Protein AF-A0A7V1Y5C2-F1 (afdb_monomer)

Nearest PDB structures (foldseek):
  7njv-assembly1_N  TM=5.735E-01  e=7.989E+00  Mycolicibacterium smegmatis MC2 155
  7tkg-assembly1_5  TM=5.049E-01  e=4.238E+00  Saccharomyces cerevisiae
  7tjy-assembly1_4  TM=5.026E-01  e=6.344E+00  Saccharomyces cerevisiae
  7tkh-assembly1_0  TM=4.767E-01  e=5.653E+00  Saccharomyces cerevisiae
  7tko-assembly1_0  TM=5.029E-01  e=7.542E+00  Saccharomyces cerevisiae

Radius of gyration: 17.59 Å; Cα contacts (8 Å, |Δi|>4): 107; chains: 1; bounding box: 34×21×54 Å

Structure (mmCIF, N/CA/C/O backbone):
data_AF-A0A7V1Y5C2-F1
#
_entry.id   AF-A0A7V1Y5C2-F1
#
loop_
_atom_site.group_PDB
_atom_site.id
_atom_site.type_symbol
_atom_site.label_atom_id
_atom_site.label_alt_id
_atom_site.label_comp_id
_atom_site.label_asym_id
_atom_site.label_entity_id
_atom_site.label_seq_id
_atom_site.pdbx_PDB_ins_code
_atom_site.Cartn_x
_atom_site.Cartn_y
_atom_site.Cartn_z
_atom_site.occupancy
_atom_site.B_iso_or_equiv
_atom_site.auth_seq_id
_atom_site.auth_comp_id
_atom_site.auth_asym_id
_atom_site.auth_atom_id
_atom_site.pdbx_PDB_model_num
ATOM 1 N N . MET A 1 1 ? -10.779 12.065 13.372 1.00 48.81 1 MET A N 1
ATOM 2 C CA . MET A 1 1 ? -9.508 11.561 13.942 1.00 48.81 1 MET A CA 1
ATOM 3 C C . MET A 1 1 ? -9.157 10.240 13.270 1.00 48.81 1 MET A C 1
ATOM 5 O O . MET A 1 1 ? -10.074 9.510 12.932 1.00 48.81 1 MET A O 1
ATOM 9 N N . ASN A 1 2 ? -7.880 9.961 12.986 1.00 68.25 2 ASN A N 1
ATOM 10 C CA . ASN A 1 2 ? -7.464 8.776 12.221 1.00 68.25 2 ASN A CA 1
ATOM 11 C C . ASN A 1 2 ? -6.839 7.730 13.161 1.00 68.25 2 ASN A C 1
ATOM 13 O O . ASN A 1 2 ? -5.732 7.933 13.663 1.00 68.25 2 ASN A O 1
ATOM 17 N N . TR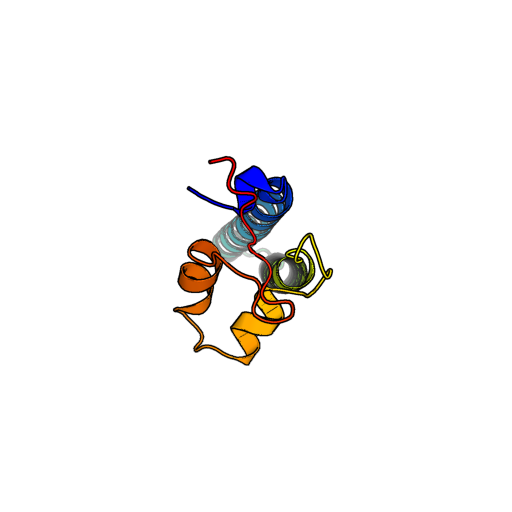P A 1 3 ? -7.529 6.607 13.380 1.00 77.25 3 TRP A N 1
ATOM 18 C CA . TRP A 1 3 ? -7.120 5.538 14.307 1.00 77.25 3 TRP A CA 1
ATOM 19 C C . TRP A 1 3 ? -5.762 4.924 13.935 1.00 77.25 3 TRP A C 1
ATOM 21 O O . TRP A 1 3 ? -5.031 4.423 14.789 1.00 77.25 3 TRP A O 1
ATOM 31 N N . ILE A 1 4 ? -5.388 4.992 12.653 1.00 76.19 4 ILE A N 1
ATOM 32 C CA . ILE A 1 4 ? -4.105 4.499 12.136 1.00 76.19 4 ILE A CA 1
ATOM 33 C C . ILE A 1 4 ? -2.931 5.258 12.776 1.00 76.19 4 ILE A C 1
ATOM 35 O O . ILE A 1 4 ? -1.876 4.672 13.033 1.00 76.19 4 ILE A O 1
ATOM 39 N N . ILE A 1 5 ? -3.118 6.553 13.051 1.00 78.00 5 ILE A N 1
ATOM 40 C CA . ILE A 1 5 ? -2.114 7.404 13.698 1.00 78.00 5 ILE A CA 1
ATOM 41 C C . ILE A 1 5 ? -2.045 7.080 15.193 1.00 78.00 5 ILE A C 1
ATOM 43 O O . ILE A 1 5 ? -0.956 6.849 15.711 1.00 78.00 5 ILE A O 1
ATOM 47 N N . GLU A 1 6 ? -3.192 6.976 15.868 1.00 76.56 6 GLU A N 1
ATOM 48 C CA . GLU A 1 6 ? -3.252 6.707 17.315 1.00 76.56 6 GLU A CA 1
ATOM 49 C C . GLU A 1 6 ? -2.725 5.321 17.701 1.00 76.56 6 GLU A C 1
ATOM 51 O O . GLU A 1 6 ? -2.081 5.157 18.733 1.00 76.56 6 GLU A O 1
ATOM 56 N N . THR A 1 7 ? -2.944 4.318 16.851 1.00 75.50 7 THR A N 1
ATOM 57 C CA . THR A 1 7 ? -2.453 2.947 17.072 1.00 75.50 7 THR A CA 1
ATOM 58 C C . THR A 1 7 ? -0.971 2.765 16.731 1.00 75.50 7 THR A C 1
ATOM 60 O O . THR A 1 7 ? -0.449 1.652 16.836 1.00 75.50 7 THR A O 1
ATOM 63 N N . GLY A 1 8 ? -0.283 3.819 16.276 1.00 78.94 8 GLY A N 1
ATOM 64 C CA . GLY A 1 8 ? 1.121 3.758 15.862 1.00 78.94 8 GLY A CA 1
ATOM 65 C C . GLY A 1 8 ? 1.355 2.945 14.585 1.00 78.94 8 GLY A C 1
ATOM 66 O O . GLY A 1 8 ? 2.490 2.594 14.273 1.00 78.94 8 GLY A O 1
ATOM 67 N N . GLN A 1 9 ? 0.306 2.627 13.820 1.00 80.38 9 GLN A N 1
ATOM 68 C CA . GLN A 1 9 ? 0.416 1.861 12.573 1.00 80.38 9 GLN A CA 1
ATOM 69 C C . GLN A 1 9 ? 0.702 2.735 11.347 1.00 80.38 9 GLN A C 1
ATOM 71 O O . GLN A 1 9 ? 0.912 2.202 10.257 1.00 80.38 9 GLN A O 1
ATOM 76 N N . ALA A 1 10 ? 0.782 4.056 11.526 1.00 81.62 10 ALA A N 1
ATOM 77 C CA . ALA A 1 10 ? 1.086 5.020 10.472 1.00 81.62 10 ALA A CA 1
ATOM 78 C C . ALA A 1 10 ? 2.380 4.701 9.704 1.00 81.62 10 ALA A C 1
ATOM 80 O O . ALA A 1 10 ? 2.421 4.878 8.490 1.00 81.62 10 ALA A O 1
ATOM 81 N N . TRP A 1 11 ? 3.409 4.149 10.361 1.00 82.56 11 TRP A N 1
ATOM 82 C CA . TRP A 1 11 ? 4.656 3.764 9.685 1.00 82.56 11 TRP A CA 1
ATOM 83 C C . TRP A 1 11 ? 4.438 2.730 8.568 1.00 82.56 11 TRP A C 1
ATOM 85 O O . TRP A 1 11 ? 5.131 2.771 7.555 1.00 82.56 11 TRP A O 1
ATOM 95 N N . LYS A 1 12 ? 3.441 1.843 8.701 1.00 85.00 12 LYS A N 1
ATOM 96 C CA . LYS A 1 12 ? 3.093 0.843 7.675 1.00 85.00 12 LYS A CA 1
ATOM 97 C C . LYS A 1 12 ? 2.478 1.502 6.445 1.00 85.00 12 LYS A C 1
ATOM 99 O O . LYS A 1 12 ? 2.728 1.061 5.327 1.00 85.00 12 LYS A O 1
ATOM 104 N N . LEU A 1 13 ? 1.699 2.563 6.659 1.00 82.94 13 LEU A N 1
ATOM 105 C CA . LEU A 1 13 ? 1.130 3.363 5.581 1.00 82.94 13 LEU A CA 1
ATOM 106 C C . LEU A 1 13 ? 2.230 4.146 4.858 1.00 82.94 13 LEU A C 1
ATOM 108 O O . LEU A 1 13 ? 2.294 4.094 3.636 1.00 82.94 13 LEU A O 1
ATOM 112 N N . TYR A 1 14 ? 3.143 4.787 5.595 1.00 86.94 14 TYR A N 1
ATOM 113 C CA . TYR A 1 14 ? 4.300 5.461 4.998 1.00 86.94 14 TYR A CA 1
ATOM 114 C C . TYR A 1 14 ? 5.194 4.495 4.211 1.00 86.94 14 TYR A C 1
ATOM 116 O O . TYR A 1 14 ? 5.616 4.825 3.106 1.00 86.94 14 TYR A O 1
ATOM 124 N N . ALA A 1 15 ? 5.420 3.280 4.719 1.00 88.31 15 ALA A N 1
ATOM 125 C CA . ALA A 1 15 ? 6.152 2.241 3.996 1.00 8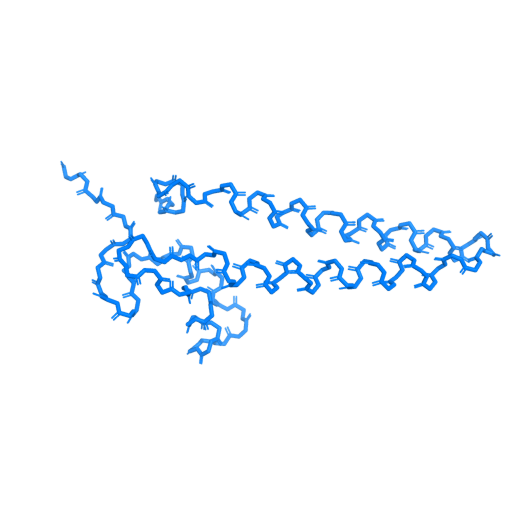8.31 15 ALA A CA 1
ATOM 126 C C . ALA A 1 15 ? 5.449 1.836 2.688 1.00 88.31 15 ALA A C 1
ATOM 128 O O . ALA A 1 15 ? 6.108 1.671 1.664 1.00 88.31 15 ALA A O 1
ATOM 129 N N . ALA A 1 16 ? 4.118 1.722 2.691 1.00 86.69 16 ALA A N 1
ATOM 130 C CA . ALA A 1 16 ? 3.364 1.440 1.473 1.00 86.69 16 ALA A CA 1
ATOM 131 C C . ALA A 1 16 ? 3.406 2.604 0.475 1.00 86.69 16 ALA A C 1
ATOM 133 O O . ALA A 1 16 ? 3.592 2.373 -0.716 1.00 86.69 16 ALA A O 1
ATOM 134 N N . ILE A 1 17 ? 3.298 3.851 0.947 1.00 88.50 17 ILE A N 1
ATOM 135 C CA . ILE A 1 17 ? 3.453 5.048 0.107 1.00 88.50 17 ILE A CA 1
ATOM 136 C C . ILE A 1 17 ? 4.844 5.062 -0.538 1.00 88.50 17 ILE A C 1
ATOM 138 O O . ILE A 1 17 ? 4.950 5.277 -1.742 1.00 88.50 17 ILE A O 1
ATOM 142 N N . ALA A 1 18 ? 5.899 4.771 0.228 1.00 90.88 18 ALA A N 1
ATOM 143 C CA . ALA A 1 18 ? 7.259 4.676 -0.297 1.00 90.88 18 ALA A CA 1
ATOM 144 C C . ALA A 1 18 ? 7.403 3.550 -1.338 1.00 90.88 18 ALA A C 1
ATOM 146 O O . ALA A 1 18 ? 8.011 3.763 -2.385 1.00 90.88 18 ALA A O 1
ATOM 147 N N . GLY A 1 19 ? 6.803 2.379 -1.094 1.00 90.81 19 GLY A N 1
ATOM 148 C CA . GLY A 1 19 ? 6.805 1.255 -2.037 1.00 90.81 19 GLY A CA 1
ATOM 149 C C . GLY A 1 19 ? 6.097 1.576 -3.357 1.00 90.81 19 GLY A C 1
ATOM 150 O O . GLY A 1 19 ? 6.657 1.353 -4.432 1.00 90.81 19 GLY A O 1
ATOM 151 N N . PHE A 1 20 ? 4.906 2.181 -3.296 1.00 90.56 20 PHE A N 1
ATOM 152 C CA . PHE A 1 20 ? 4.195 2.638 -4.494 1.00 90.56 20 PHE A CA 1
ATOM 153 C C . PHE A 1 20 ? 4.935 3.773 -5.206 1.00 90.56 20 PHE A C 1
ATOM 155 O O . PHE A 1 20 ? 5.011 3.767 -6.432 1.00 90.56 20 PHE A O 1
ATOM 162 N N . GLY A 1 21 ? 5.541 4.701 -4.460 1.00 92.50 21 GLY A N 1
ATOM 163 C CA . GLY A 1 21 ? 6.408 5.741 -5.015 1.00 92.50 21 GLY A CA 1
ATOM 164 C C . GLY A 1 21 ? 7.586 5.150 -5.790 1.00 92.50 21 GLY A C 1
ATOM 165 O O . GLY A 1 21 ? 7.840 5.552 -6.923 1.00 92.50 21 GLY A O 1
ATOM 166 N N . GLY A 1 22 ? 8.246 4.130 -5.235 1.00 90.81 22 GLY A N 1
ATOM 167 C CA . GLY A 1 22 ? 9.298 3.382 -5.926 1.00 90.81 22 GLY A CA 1
ATOM 168 C C . GLY A 1 22 ? 8.806 2.723 -7.215 1.00 90.81 22 GLY A C 1
ATOM 169 O O . GLY A 1 22 ? 9.471 2.823 -8.244 1.00 90.81 22 GLY A O 1
ATOM 170 N N . ALA A 1 23 ? 7.615 2.115 -7.199 1.00 91.19 23 ALA A N 1
ATOM 171 C CA . ALA A 1 23 ? 7.041 1.493 -8.392 1.00 91.19 23 ALA A CA 1
ATOM 172 C C . ALA A 1 23 ? 6.772 2.530 -9.493 1.00 91.19 23 ALA A C 1
ATOM 174 O O . ALA A 1 23 ? 7.132 2.299 -10.646 1.00 91.19 23 ALA A O 1
ATOM 175 N N . ILE A 1 24 ? 6.217 3.693 -9.133 1.00 92.69 24 ILE A N 1
ATOM 176 C CA . ILE A 1 24 ? 5.997 4.814 -10.060 1.00 92.69 24 ILE A CA 1
ATOM 177 C C . ILE A 1 24 ? 7.324 5.274 -10.666 1.00 92.69 24 ILE A C 1
ATOM 179 O O . ILE A 1 24 ? 7.409 5.443 -11.878 1.00 92.69 24 ILE A O 1
ATOM 183 N N . VAL A 1 25 ? 8.379 5.429 -9.861 1.00 93.50 25 VAL A N 1
ATOM 184 C CA . VAL A 1 25 ? 9.711 5.801 -10.363 1.00 93.50 25 VAL A CA 1
ATOM 185 C C . VAL A 1 25 ? 10.238 4.757 -11.352 1.00 93.50 25 VAL A C 1
ATOM 187 O O . VAL A 1 25 ? 10.702 5.132 -12.428 1.00 93.50 25 VAL A O 1
ATOM 190 N N . CYS A 1 26 ? 10.114 3.461 -11.049 1.00 90.69 26 CYS A N 1
ATOM 191 C CA . CYS A 1 26 ? 10.502 2.391 -11.974 1.00 90.69 26 CYS A CA 1
ATOM 192 C C . CYS A 1 26 ? 9.733 2.458 -13.299 1.00 90.69 26 CYS A C 1
ATOM 194 O O . CYS A 1 26 ? 10.349 2.333 -14.356 1.00 90.69 26 CYS A O 1
ATOM 196 N N . PHE A 1 27 ? 8.421 2.702 -13.263 1.00 89.19 27 PHE A N 1
ATOM 197 C CA . PHE A 1 27 ? 7.617 2.868 -14.476 1.00 89.19 27 PHE A CA 1
ATOM 198 C C . PHE A 1 27 ? 8.015 4.115 -15.270 1.00 89.19 27 PHE A C 1
ATOM 200 O O . PHE A 1 27 ? 8.145 4.039 -16.488 1.00 89.19 27 PHE A O 1
ATOM 207 N N . THR A 1 28 ? 8.283 5.241 -14.608 1.00 91.06 28 THR A N 1
ATOM 208 C CA . THR A 1 28 ? 8.756 6.463 -15.276 1.00 91.06 28 THR A CA 1
ATOM 209 C C . THR A 1 28 ? 10.092 6.226 -15.979 1.00 91.06 28 THR A C 1
ATOM 211 O O . THR A 1 28 ? 10.251 6.588 -17.144 1.00 91.06 28 THR A O 1
ATOM 214 N N . VAL A 1 29 ? 11.040 5.556 -15.315 1.00 89.94 29 VAL A N 1
ATOM 215 C CA . VAL A 1 29 ? 12.332 5.182 -15.915 1.00 89.94 29 VAL A CA 1
ATOM 216 C C . VAL A 1 29 ? 12.136 4.206 -17.076 1.00 89.94 29 VAL A C 1
ATOM 218 O O . VAL A 1 29 ? 12.784 4.362 -18.110 1.00 89.94 29 VAL A O 1
ATOM 221 N N . ALA A 1 30 ? 11.213 3.246 -16.954 1.00 88.81 30 ALA A N 1
ATOM 222 C CA . ALA A 1 30 ? 10.857 2.351 -18.050 1.00 88.81 30 ALA A CA 1
ATOM 223 C C . ALA A 1 30 ? 10.355 3.148 -19.269 1.00 88.81 30 ALA A C 1
ATOM 225 O O . ALA A 1 30 ? 10.880 2.977 -20.367 1.00 88.81 30 ALA A O 1
ATOM 226 N N . CYS A 1 31 ? 9.423 4.084 -19.084 1.00 86.44 31 CYS A N 1
ATOM 227 C CA . CYS A 1 31 ? 8.908 4.921 -20.169 1.00 86.44 31 CYS A CA 1
ATOM 228 C C . CYS A 1 31 ? 10.006 5.747 -20.853 1.00 86.44 31 CYS A C 1
ATOM 230 O O . CYS A 1 31 ? 10.048 5.808 -22.077 1.00 86.44 31 CYS A O 1
ATOM 232 N N . VAL A 1 32 ? 10.935 6.332 -20.091 1.00 87.50 32 VAL A N 1
ATOM 233 C CA . VAL A 1 32 ? 12.079 7.067 -20.663 1.00 87.50 32 VAL A CA 1
ATOM 234 C C . VAL A 1 32 ? 13.018 6.125 -21.425 1.00 87.50 32 VAL A C 1
ATOM 236 O O . VAL A 1 32 ? 13.544 6.486 -22.475 1.00 87.50 32 VAL A O 1
ATOM 239 N N . SER A 1 33 ? 13.194 4.891 -20.943 1.00 84.00 33 SER A N 1
ATOM 240 C CA . SER A 1 33 ? 14.071 3.895 -21.569 1.00 84.00 33 SER A CA 1
ATOM 241 C C . SER A 1 33 ? 13.575 3.381 -22.927 1.00 84.00 33 SER A C 1
ATOM 243 O O . SER A 1 33 ? 14.402 2.919 -23.715 1.00 84.00 33 SER A O 1
ATOM 245 N N . LEU A 1 34 ? 12.273 3.521 -23.227 1.00 79.81 34 LEU A N 1
ATOM 246 C CA . LEU A 1 34 ? 11.699 3.249 -24.555 1.00 79.81 34 LEU A CA 1
ATOM 247 C C . LEU A 1 34 ? 12.255 4.191 -25.627 1.00 79.81 34 LEU A C 1
ATOM 249 O O . LEU A 1 34 ? 12.465 3.767 -26.755 1.00 79.81 34 LEU A O 1
ATOM 253 N N . GLY A 1 35 ? 12.516 5.453 -25.278 1.00 75.56 35 GLY A N 1
ATOM 254 C CA . GLY A 1 35 ? 13.096 6.431 -26.204 1.00 75.56 35 GLY A CA 1
ATOM 255 C C . GLY A 1 35 ? 14.609 6.290 -26.390 1.00 75.56 35 GLY A C 1
ATOM 256 O O . GLY A 1 35 ? 15.179 6.970 -27.235 1.00 75.56 35 GLY A O 1
ATOM 257 N N . ALA A 1 36 ? 15.265 5.438 -25.596 1.00 74.94 36 ALA A N 1
ATOM 258 C CA . ALA A 1 36 ? 16.721 5.325 -25.529 1.00 74.94 36 ALA A CA 1
ATOM 259 C C . ALA A 1 36 ? 17.278 4.021 -26.140 1.00 74.94 36 ALA A C 1
ATOM 261 O O . ALA A 1 36 ? 18.442 3.708 -25.898 1.00 74.94 36 ALA A O 1
ATOM 262 N N . ASP A 1 37 ? 16.457 3.238 -26.859 1.00 66.56 37 ASP A N 1
ATOM 263 C CA . ASP A 1 37 ? 16.822 1.941 -27.474 1.00 66.56 37 ASP A CA 1
ATOM 264 C C . ASP A 1 37 ? 17.553 0.974 -26.521 1.00 66.56 37 ASP A C 1
ATOM 266 O O . ASP A 1 37 ? 18.395 0.154 -26.889 1.00 66.56 37 ASP A O 1
ATOM 270 N N . SER A 1 38 ? 17.234 1.068 -25.231 1.00 63.81 38 SER A N 1
ATOM 271 C CA . SER A 1 38 ? 17.852 0.232 -24.215 1.00 63.81 38 SER A CA 1
ATOM 272 C C . SER A 1 38 ? 16.932 -0.948 -23.912 1.00 63.81 38 SER A C 1
ATOM 274 O O . SER A 1 38 ? 15.794 -0.766 -23.479 1.00 63.81 38 SER A O 1
ATOM 276 N N . GLY A 1 39 ? 17.428 -2.184 -24.042 1.00 74.75 39 GLY A N 1
ATOM 277 C CA . GLY A 1 39 ? 16.717 -3.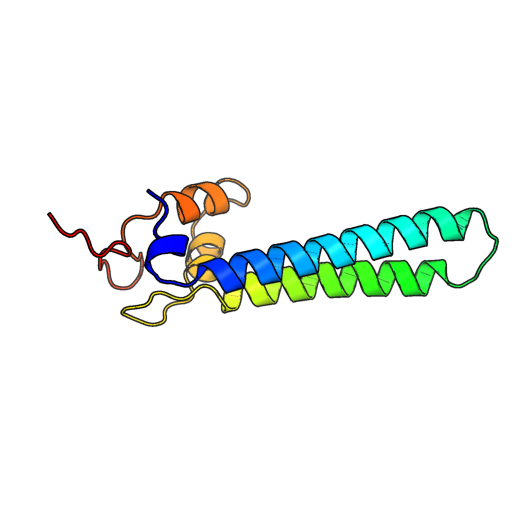421 -23.652 1.00 74.75 39 GLY A CA 1
ATOM 278 C C . GLY A 1 39 ? 16.368 -3.526 -22.153 1.00 74.75 39 GLY A C 1
ATOM 279 O O . GLY A 1 39 ? 16.032 -4.594 -21.649 1.00 74.75 39 GLY A O 1
ATOM 280 N N . ARG A 1 40 ? 16.465 -2.415 -21.417 1.00 80.88 40 ARG A N 1
ATOM 281 C CA . ARG A 1 40 ? 16.204 -2.257 -19.986 1.00 80.88 40 ARG A CA 1
ATOM 282 C C . ARG A 1 40 ? 14.724 -2.018 -19.681 1.00 80.88 40 ARG A C 1
ATOM 284 O O . ARG A 1 40 ? 14.325 -2.188 -18.530 1.00 80.88 40 ARG A O 1
ATOM 291 N N . PHE A 1 41 ? 13.913 -1.686 -20.690 1.00 83.81 41 PHE A N 1
ATOM 292 C CA . PHE A 1 41 ? 12.473 -1.455 -20.547 1.00 83.81 41 PHE A CA 1
ATOM 293 C C . PHE A 1 41 ? 11.757 -2.618 -19.853 1.00 83.81 41 PHE A C 1
ATOM 295 O O . PHE A 1 41 ? 11.049 -2.414 -18.865 1.00 83.81 41 PHE A O 1
ATOM 302 N N . ALA A 1 42 ? 11.983 -3.848 -20.327 1.00 85.12 42 ALA A N 1
ATOM 303 C CA . ALA A 1 42 ? 11.355 -5.038 -19.760 1.00 85.12 42 ALA A CA 1
ATOM 304 C C . ALA A 1 42 ? 11.741 -5.238 -18.284 1.00 85.12 42 ALA A C 1
ATOM 306 O O . ALA A 1 42 ? 10.885 -5.557 -17.461 1.00 85.12 42 ALA A O 1
ATOM 307 N N . GLY A 1 43 ? 13.005 -4.973 -17.934 1.00 88.00 43 GLY A N 1
ATOM 308 C CA . GLY A 1 43 ? 13.504 -5.081 -16.563 1.00 88.00 43 GLY A CA 1
ATOM 309 C C . GLY A 1 43 ? 12.852 -4.078 -15.612 1.00 88.00 43 GLY A C 1
ATOM 310 O O . GLY A 1 43 ? 12.341 -4.471 -14.565 1.00 88.00 43 GLY A O 1
ATOM 311 N N . PHE A 1 44 ? 12.810 -2.794 -15.981 1.00 87.75 44 PHE A N 1
ATOM 312 C CA . PHE A 1 44 ? 12.195 -1.759 -15.141 1.00 87.75 44 PHE A CA 1
ATOM 313 C C . PHE A 1 44 ? 10.676 -1.908 -15.032 1.00 87.75 44 PHE A C 1
ATOM 315 O O . PHE A 1 44 ? 10.121 -1.700 -13.954 1.00 87.75 44 PHE A O 1
ATOM 322 N N . THR A 1 45 ? 10.013 -2.328 -16.111 1.00 88.56 45 THR A N 1
ATOM 323 C CA . THR A 1 45 ? 8.567 -2.590 -16.114 1.00 88.56 45 THR A CA 1
ATOM 324 C C . THR A 1 45 ? 8.224 -3.772 -15.211 1.00 88.56 45 THR A C 1
ATOM 326 O O . THR A 1 45 ? 7.332 -3.667 -14.369 1.00 88.56 45 THR A O 1
ATOM 329 N N . ALA A 1 46 ? 8.963 -4.882 -15.322 1.00 90.19 46 ALA A N 1
ATOM 330 C CA . ALA A 1 46 ? 8.774 -6.046 -14.459 1.00 90.19 46 ALA A CA 1
ATOM 331 C C . ALA A 1 46 ? 9.064 -5.714 -12.988 1.00 90.19 46 ALA A C 1
ATOM 333 O O . ALA A 1 46 ? 8.28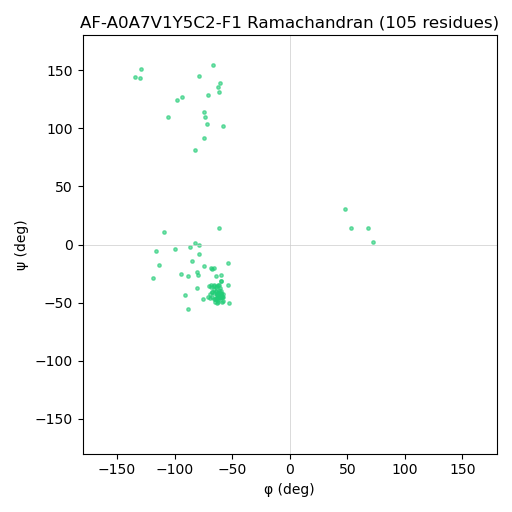7 -6.093 -12.112 1.00 90.19 46 ALA A O 1
ATOM 334 N N . ALA A 1 47 ? 10.134 -4.961 -12.712 1.00 89.69 47 ALA A N 1
ATOM 335 C CA . ALA A 1 47 ? 10.474 -4.520 -11.361 1.00 89.69 47 ALA A CA 1
ATOM 336 C C . ALA A 1 47 ? 9.392 -3.609 -10.761 1.00 89.69 47 ALA A C 1
ATOM 338 O O . ALA A 1 47 ? 8.974 -3.830 -9.627 1.00 89.6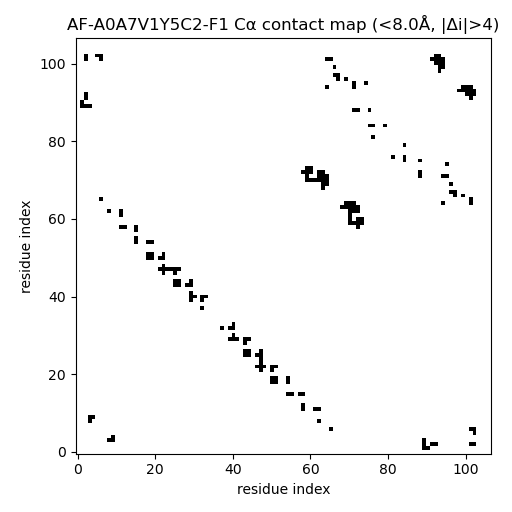9 47 ALA A O 1
ATOM 339 N N . GLY A 1 48 ? 8.896 -2.629 -11.523 1.00 89.38 48 GLY A N 1
ATOM 340 C CA . GLY A 1 48 ? 7.817 -1.737 -11.093 1.00 89.38 48 GLY A CA 1
ATOM 341 C C . GLY A 1 48 ? 6.515 -2.489 -10.816 1.00 89.38 48 GLY A C 1
ATOM 342 O O . GLY A 1 48 ? 5.904 -2.296 -9.765 1.00 89.38 48 GLY A O 1
ATOM 343 N N . ALA A 1 49 ? 6.123 -3.403 -11.709 1.00 91.38 49 ALA A N 1
ATOM 344 C CA . ALA A 1 49 ? 4.937 -4.238 -11.530 1.00 91.38 49 ALA A CA 1
ATOM 345 C C . ALA A 1 49 ? 5.060 -5.145 -10.296 1.00 91.38 49 ALA A C 1
ATOM 347 O O . ALA A 1 49 ? 4.153 -5.188 -9.463 1.00 91.38 49 ALA A O 1
ATOM 348 N N . PHE A 1 50 ? 6.199 -5.826 -10.142 1.00 93.25 50 PHE A N 1
ATOM 349 C CA . PHE A 1 50 ? 6.459 -6.682 -8.988 1.00 93.25 50 PHE A CA 1
ATOM 350 C C . PHE A 1 50 ? 6.432 -5.884 -7.685 1.00 93.25 50 PHE A C 1
ATOM 352 O O . PHE A 1 50 ? 5.774 -6.294 -6.731 1.00 93.25 50 PHE A O 1
ATOM 359 N N . LEU A 1 51 ? 7.084 -4.720 -7.651 1.00 92.25 51 LEU A N 1
ATOM 360 C CA . LEU A 1 51 ? 7.122 -3.864 -6.471 1.00 92.25 51 LEU A CA 1
ATOM 361 C C . LEU A 1 51 ? 5.727 -3.348 -6.104 1.00 92.25 51 LEU A C 1
ATOM 363 O O . LEU A 1 51 ? 5.375 -3.358 -4.926 1.00 92.25 51 LEU A O 1
ATOM 367 N N . ALA A 1 52 ? 4.908 -2.957 -7.083 1.00 89.00 52 ALA A N 1
ATOM 368 C CA . ALA A 1 52 ? 3.535 -2.515 -6.844 1.00 89.00 52 ALA A CA 1
ATOM 369 C C . ALA A 1 52 ? 2.674 -3.634 -6.237 1.00 89.00 52 ALA A C 1
ATOM 371 O O . ALA A 1 52 ? 2.026 -3.429 -5.208 1.00 89.00 52 ALA A O 1
ATOM 372 N N . VAL A 1 53 ? 2.706 -4.832 -6.831 1.00 91.19 53 VAL A N 1
ATOM 373 C CA . VAL A 1 53 ? 1.945 -5.992 -6.340 1.00 91.19 53 VAL A CA 1
ATOM 374 C C . VAL A 1 53 ? 2.439 -6.417 -4.959 1.00 91.19 53 VAL A C 1
ATOM 376 O O . VAL A 1 53 ? 1.631 -6.596 -4.049 1.00 91.19 53 VAL A O 1
ATOM 379 N N . ALA A 1 54 ? 3.755 -6.522 -4.764 1.00 91.12 54 ALA A N 1
ATOM 380 C CA . ALA A 1 54 ? 4.346 -6.879 -3.479 1.00 91.12 54 ALA A CA 1
ATOM 381 C C . ALA A 1 54 ? 3.988 -5.860 -2.389 1.00 91.12 54 ALA A C 1
ATOM 383 O O . ALA A 1 54 ? 3.602 -6.255 -1.290 1.00 91.12 54 ALA A O 1
ATOM 384 N N . THR A 1 55 ? 4.041 -4.561 -2.699 1.00 90.06 55 THR A N 1
ATOM 385 C CA . THR A 1 55 ? 3.655 -3.486 -1.771 1.00 90.06 55 THR A CA 1
ATOM 386 C C . THR A 1 55 ? 2.178 -3.577 -1.404 1.00 90.06 55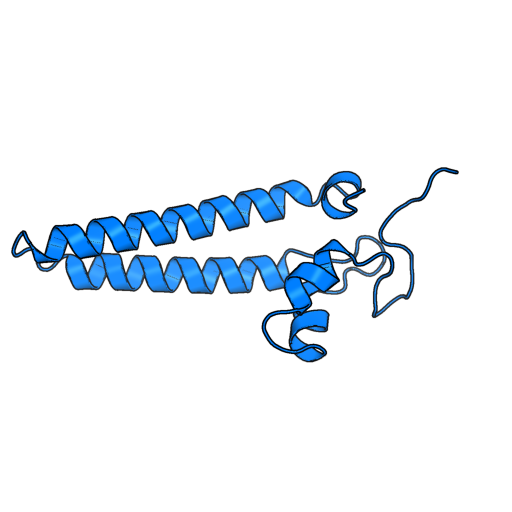 THR A C 1
ATOM 388 O O . THR A 1 55 ? 1.830 -3.472 -0.228 1.00 90.06 55 THR A O 1
ATOM 391 N N . PHE A 1 56 ? 1.304 -3.828 -2.380 1.00 86.00 56 PHE A N 1
ATOM 392 C CA . PHE A 1 56 ? -0.126 -3.993 -2.137 1.00 86.00 56 PHE A CA 1
ATOM 393 C C . PHE A 1 56 ? -0.412 -5.204 -1.240 1.00 86.00 56 PHE A C 1
ATOM 395 O O . PHE A 1 56 ? -1.076 -5.074 -0.209 1.00 86.00 56 PHE A O 1
ATOM 402 N N . VAL A 1 57 ? 0.148 -6.369 -1.576 1.00 88.31 57 VAL A N 1
ATOM 403 C CA . VAL A 1 57 ? 0.003 -7.595 -0.778 1.00 88.31 57 VAL A CA 1
ATOM 404 C C . VAL A 1 57 ? 0.550 -7.378 0.632 1.00 88.31 57 VAL A C 1
ATOM 406 O O . VAL A 1 57 ? -0.133 -7.689 1.608 1.00 88.31 57 VAL A O 1
ATOM 409 N N . TRP A 1 58 ? 1.728 -6.769 0.766 1.00 89.31 58 TRP A N 1
ATOM 410 C CA . TRP A 1 58 ? 2.311 -6.434 2.062 1.00 89.31 58 TRP A CA 1
ATOM 411 C C . TRP A 1 58 ? 1.391 -5.531 2.882 1.00 89.31 58 TRP A C 1
ATOM 413 O O . TRP A 1 58 ? 1.100 -5.849 4.034 1.00 89.31 58 TRP A O 1
ATOM 423 N N . LEU A 1 59 ? 0.869 -4.452 2.293 1.00 84.44 59 LEU A N 1
ATOM 424 C CA . LEU A 1 59 ? -0.049 -3.531 2.963 1.00 84.44 59 LEU A CA 1
ATOM 425 C C . LEU A 1 59 ? -1.298 -4.265 3.472 1.00 84.44 59 LEU A C 1
ATOM 427 O O . LEU A 1 59 ? -1.702 -4.066 4.622 1.00 84.44 59 LEU A O 1
ATOM 431 N N . THR A 1 60 ? -1.859 -5.172 2.662 1.00 80.69 60 THR A N 1
ATOM 432 C CA . THR A 1 60 ? -3.046 -5.950 3.055 1.00 80.69 60 THR A CA 1
ATOM 433 C C . THR A 1 60 ? -2.797 -6.885 4.244 1.00 80.69 60 THR A C 1
ATOM 435 O O . THR A 1 60 ? -3.713 -7.177 5.017 1.00 80.69 60 THR A O 1
ATOM 438 N N . LEU A 1 61 ? -1.550 -7.326 4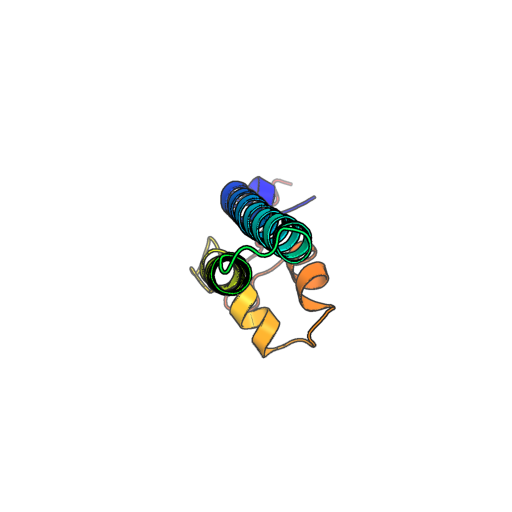.429 1.00 82.00 61 LEU A N 1
ATOM 439 C CA . LEU A 1 61 ? -1.118 -8.225 5.502 1.00 82.00 61 LEU A CA 1
ATOM 440 C C . LEU A 1 61 ? -0.573 -7.486 6.735 1.00 82.00 61 LEU A C 1
ATOM 442 O O . LEU A 1 61 ? -0.580 -8.037 7.847 1.00 82.00 61 LEU A O 1
ATOM 446 N N . ALA A 1 62 ? -0.067 -6.268 6.541 1.00 84.25 62 ALA A N 1
ATOM 447 C CA . ALA A 1 62 ? 0.609 -5.475 7.559 1.00 84.25 62 ALA A CA 1
ATOM 448 C C . ALA A 1 62 ? -0.382 -4.762 8.489 1.00 84.25 62 ALA A C 1
ATOM 450 O O . ALA A 1 62 ? -0.128 -4.674 9.696 1.00 84.25 62 ALA A O 1
ATOM 451 N N . LEU A 1 63 ? -1.510 -4.275 7.963 1.00 82.25 63 LEU A N 1
ATOM 452 C CA . LEU A 1 63 ? -2.570 -3.636 8.751 1.00 82.25 63 LEU A CA 1
ATOM 453 C C . LEU A 1 63 ? -3.354 -4.684 9.546 1.00 82.25 63 LEU A C 1
ATOM 455 O O . LEU A 1 63 ? -4.094 -5.503 8.995 1.00 82.25 63 LEU A O 1
ATOM 459 N N . ARG A 1 64 ? -3.170 -4.659 10.869 1.00 85.94 64 ARG A N 1
ATOM 460 C CA . ARG A 1 64 ? -3.730 -5.647 11.798 1.00 85.94 64 ARG A CA 1
ATOM 461 C C . ARG A 1 64 ? -4.429 -4.959 12.956 1.00 85.94 64 ARG A C 1
ATOM 463 O O . ARG A 1 64 ? -3.937 -3.953 13.455 1.00 85.94 64 ARG A O 1
ATOM 470 N N . CYS A 1 65 ? -5.530 -5.529 13.427 1.00 84.69 65 CYS A N 1
ATOM 471 C CA . CYS A 1 65 ? -6.202 -5.040 14.626 1.00 84.69 65 CYS A CA 1
ATOM 472 C C . CYS A 1 65 ? -5.266 -5.150 15.851 1.00 84.69 65 CYS A C 1
ATOM 474 O O . CYS A 1 65 ? -4.724 -6.234 16.078 1.00 84.69 65 CYS A O 1
ATOM 476 N N . PRO A 1 66 ? -5.098 -4.093 16.670 1.00 81.12 66 PRO A N 1
ATOM 477 C CA . PRO A 1 66 ? -4.245 -4.136 17.863 1.00 81.12 66 PRO A CA 1
ATOM 478 C C . PRO A 1 66 ? -4.784 -5.063 18.964 1.00 81.12 66 PRO A C 1
ATOM 480 O O . PRO A 1 66 ? -4.021 -5.511 19.810 1.00 81.12 66 PRO A O 1
ATOM 483 N N . HIS A 1 67 ? -6.084 -5.378 18.950 1.00 83.38 67 HIS A N 1
ATOM 484 C CA . HIS A 1 67 ? -6.708 -6.223 19.972 1.00 83.38 67 HIS A CA 1
ATOM 485 C C . HIS A 1 67 ? -6.717 -7.713 19.628 1.00 83.38 67 HIS A C 1
ATOM 487 O O . HIS A 1 67 ? -6.480 -8.537 20.501 1.00 83.38 67 HIS A O 1
ATOM 493 N N . CYS A 1 68 ? -7.045 -8.066 18.381 1.00 85.25 68 CYS A N 1
ATOM 494 C CA . CYS A 1 68 ? -7.201 -9.465 17.964 1.00 85.25 68 CYS A CA 1
ATOM 495 C C . CYS A 1 68 ? -6.191 -9.916 16.899 1.00 85.25 68 CYS A C 1
ATOM 497 O O . CYS A 1 68 ? -6.190 -11.080 16.518 1.00 85.25 68 CYS A O 1
ATOM 499 N N . GLY A 1 69 ? -5.365 -9.010 16.365 1.00 81.62 69 GLY A N 1
ATOM 500 C CA . GLY A 1 69 ? -4.396 -9.325 15.312 1.00 81.62 69 GLY A CA 1
ATOM 501 C C . GLY A 1 69 ? -4.999 -9.589 13.927 1.00 81.62 69 GLY A C 1
ATOM 502 O O . GLY A 1 69 ? -4.250 -9.871 12.991 1.00 81.62 69 GLY A O 1
ATOM 503 N N . ALA A 1 70 ? -6.324 -9.478 13.764 1.00 84.81 70 ALA A N 1
ATOM 504 C CA . ALA A 1 70 ? -6.997 -9.729 12.492 1.00 84.81 70 ALA A CA 1
ATOM 505 C C . ALA A 1 70 ? -6.507 -8.785 11.381 1.00 84.81 70 ALA A C 1
ATOM 507 O O . ALA A 1 70 ? -6.326 -7.588 11.610 1.00 84.81 70 ALA A O 1
ATOM 508 N N . LYS A 1 71 ? -6.324 -9.327 10.17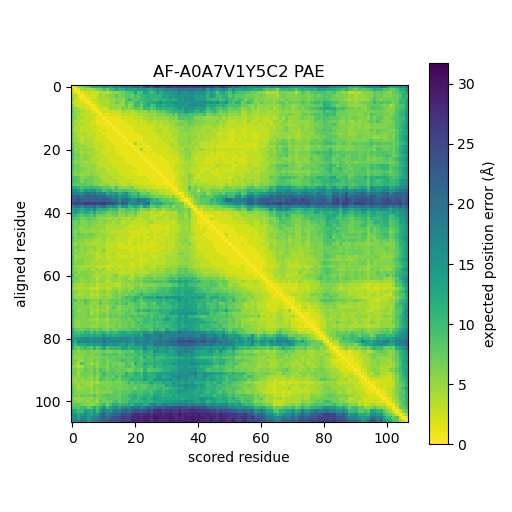1 1.00 86.19 71 LYS A N 1
ATOM 509 C CA . LYS A 1 71 ? -5.892 -8.597 8.968 1.00 86.19 71 LYS A CA 1
ATOM 510 C C . LYS A 1 71 ? -7.050 -7.755 8.420 1.00 86.19 71 LYS A C 1
ATOM 512 O O . LYS A 1 71 ? -7.847 -8.245 7.624 1.00 86.19 71 LYS A O 1
ATOM 517 N N . LEU A 1 72 ? -7.139 -6.502 8.865 1.00 81.38 72 LEU A N 1
ATOM 518 C CA . LEU A 1 72 ? -8.277 -5.606 8.614 1.00 81.38 72 LEU A CA 1
ATOM 519 C C . LEU A 1 72 ? -8.517 -5.354 7.122 1.00 81.38 72 LEU A C 1
ATOM 521 O O . LEU A 1 72 ? -9.652 -5.424 6.651 1.00 81.38 72 LEU A O 1
ATOM 525 N N . VAL A 1 73 ? -7.444 -5.111 6.371 1.00 80.69 73 VAL A N 1
ATOM 526 C CA . VAL A 1 73 ? -7.536 -4.851 4.930 1.00 80.69 73 VAL A CA 1
ATOM 527 C C . VAL A 1 73 ? -8.043 -6.082 4.193 1.00 80.69 73 VAL A C 1
ATOM 529 O O . VAL A 1 73 ? -8.983 -5.971 3.420 1.00 80.69 73 VAL A O 1
ATOM 532 N N . TRP A 1 74 ? -7.495 -7.264 4.481 1.00 80.38 74 TRP A N 1
ATOM 533 C CA . TRP A 1 74 ? -7.966 -8.504 3.862 1.00 80.38 74 TRP A CA 1
ATOM 534 C C . TRP A 1 74 ? -9.446 -8.773 4.158 1.00 80.38 74 TRP A C 1
ATOM 536 O O . TRP A 1 74 ? -10.204 -9.116 3.255 1.00 80.38 74 TRP A O 1
ATOM 546 N N . THR A 1 75 ? -9.885 -8.557 5.404 1.00 80.06 75 THR A N 1
ATOM 547 C CA . THR A 1 75 ? -11.301 -8.714 5.765 1.00 80.06 75 THR A CA 1
ATOM 548 C C . THR A 1 75 ? -12.204 -7.722 5.038 1.00 80.06 75 THR A C 1
ATOM 550 O O . THR A 1 75 ? -13.301 -8.094 4.638 1.00 80.06 75 THR A O 1
ATOM 553 N N . MET A 1 76 ? -11.747 -6.487 4.822 1.00 79.12 76 MET A N 1
ATOM 554 C CA . MET A 1 76 ? -12.494 -5.469 4.079 1.00 79.12 76 MET A CA 1
ATOM 555 C C . MET A 1 76 ? -12.552 -5.782 2.583 1.00 79.12 76 MET A C 1
ATOM 557 O O . MET A 1 76 ? -13.628 -5.749 2.000 1.00 79.12 76 MET A O 1
ATOM 561 N N . VAL A 1 77 ? -11.425 -6.162 1.979 1.00 77.88 77 VAL A N 1
ATOM 562 C CA . VAL A 1 77 ? -11.345 -6.551 0.561 1.00 77.88 77 VAL A CA 1
ATOM 563 C C . VAL A 1 77 ? -12.235 -7.761 0.266 1.00 77.88 77 VAL A C 1
ATOM 565 O O . VAL A 1 77 ? -12.869 -7.811 -0.779 1.00 77.88 77 VAL A O 1
ATOM 568 N N . ALA A 1 78 ? -12.331 -8.717 1.193 1.00 78.94 78 ALA A N 1
ATOM 569 C CA . ALA A 1 78 ? -13.195 -9.886 1.036 1.00 78.94 78 ALA A CA 1
ATOM 570 C C . ALA A 1 78 ? -14.696 -9.588 1.226 1.00 78.94 78 ALA A C 1
ATOM 572 O O . ALA A 1 78 ? -15.524 -10.398 0.821 1.00 78.94 78 ALA A O 1
ATOM 573 N N . THR A 1 79 ? -15.059 -8.470 1.864 1.00 73.44 79 THR A N 1
ATOM 574 C CA . THR A 1 79 ? -16.455 -8.166 2.241 1.00 73.44 79 THR A CA 1
ATOM 575 C C . THR A 1 79 ? -17.061 -6.967 1.512 1.00 73.44 79 THR A C 1
ATOM 577 O O . THR A 1 79 ? -18.283 -6.830 1.504 1.00 73.44 79 THR A O 1
ATOM 580 N N . ARG A 1 80 ? -16.252 -6.089 0.903 1.00 68.56 80 ARG A N 1
ATOM 581 C CA . ARG A 1 80 ? -16.686 -4.817 0.297 1.00 68.56 80 ARG A CA 1
ATOM 582 C C . ARG A 1 80 ? -16.174 -4.667 -1.149 1.00 68.56 80 ARG A C 1
ATOM 584 O O . ARG A 1 80 ? -15.106 -5.183 -1.470 1.00 68.56 80 ARG A O 1
ATOM 591 N N . PRO A 1 81 ? -16.892 -3.933 -2.022 1.00 65.94 81 PRO A N 1
ATOM 592 C CA . PRO A 1 81 ? -16.475 -3.692 -3.406 1.00 65.94 81 PRO A CA 1
ATOM 593 C C . PRO A 1 81 ? -15.204 -2.824 -3.530 1.00 65.94 81 PRO A C 1
ATOM 595 O O . PRO A 1 81 ? -14.894 -1.995 -2.672 1.00 65.94 81 PRO A O 1
ATOM 598 N N . HIS A 1 82 ? -14.488 -3.012 -4.648 1.00 61.09 82 HIS A N 1
ATOM 599 C CA . HIS A 1 82 ? -13.070 -2.680 -4.895 1.00 61.09 82 HIS A CA 1
ATOM 600 C C . HIS A 1 82 ? -12.582 -1.246 -4.619 1.00 61.09 82 HIS A C 1
ATOM 602 O O . HIS A 1 82 ? -11.370 -1.059 -4.505 1.00 61.09 82 HIS A O 1
ATOM 608 N N . THR A 1 83 ? -13.462 -0.254 -4.477 1.00 59.94 83 THR A N 1
ATOM 609 C CA . THR A 1 83 ? -13.048 1.158 -4.356 1.00 59.94 83 THR A CA 1
ATOM 610 C C . THR A 1 83 ? -13.463 1.805 -3.035 1.00 59.94 83 THR A C 1
ATOM 612 O O . THR A 1 83 ? -12.758 2.688 -2.550 1.00 59.94 83 THR A O 1
ATOM 615 N N . SER A 1 84 ? -14.559 1.363 -2.405 1.00 72.12 84 SER A N 1
ATOM 616 C CA . SER A 1 84 ? -15.024 1.974 -1.148 1.00 72.12 84 SER A CA 1
ATOM 617 C C . SER A 1 84 ? -14.231 1.488 0.060 1.00 72.12 84 SER A C 1
ATOM 619 O O . SER A 1 84 ? -14.082 2.224 1.031 1.00 72.12 84 SER A O 1
ATOM 621 N N . TRP A 1 85 ? -13.662 0.279 -0.015 1.00 75.50 85 TRP A N 1
ATOM 622 C CA . TRP A 1 85 ? -13.030 -0.368 1.133 1.00 75.50 85 TRP A CA 1
ATOM 623 C C . TRP A 1 85 ? 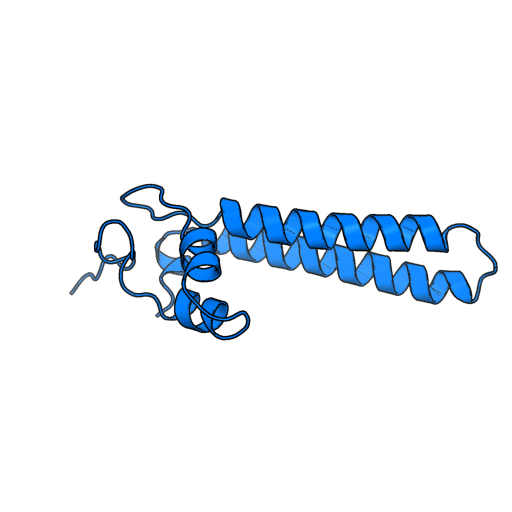-11.875 0.444 1.729 1.00 75.50 85 TRP A C 1
ATOM 625 O O . TRP A 1 85 ? -11.666 0.372 2.932 1.00 75.50 85 TRP A O 1
ATOM 635 N N . MET A 1 86 ? -11.132 1.225 0.934 1.00 70.88 86 MET A N 1
ATOM 636 C CA . MET A 1 86 ? -10.047 2.066 1.462 1.00 70.88 86 MET A CA 1
ATOM 637 C C . MET A 1 86 ? -10.581 3.225 2.305 1.00 70.88 86 MET A C 1
ATOM 639 O O . MET A 1 86 ? -10.036 3.515 3.369 1.00 70.88 86 MET A O 1
ATOM 643 N N . ILE A 1 87 ? -11.649 3.874 1.834 1.00 75.69 87 ILE A N 1
ATOM 644 C CA . ILE A 1 87 ? -12.306 4.977 2.545 1.00 75.69 87 ILE A CA 1
ATOM 645 C C . ILE A 1 87 ? -12.972 4.420 3.807 1.00 75.69 87 ILE A C 1
ATOM 647 O O . ILE A 1 87 ? -12.761 4.946 4.897 1.00 75.69 87 ILE A O 1
ATOM 651 N N . ASP A 1 88 ? -13.676 3.295 3.671 1.00 75.19 88 ASP A N 1
ATOM 652 C CA . ASP A 1 88 ? -14.327 2.589 4.776 1.00 75.19 88 ASP A CA 1
ATOM 653 C C . ASP A 1 88 ? -13.312 2.101 5.824 1.00 75.19 88 ASP A C 1
ATOM 655 O O . ASP A 1 88 ? -13.599 2.121 7.017 1.00 75.19 88 ASP A O 1
ATOM 659 N N . LEU A 1 89 ? -12.104 1.696 5.410 1.00 77.00 89 LEU A N 1
ATOM 660 C CA . LEU A 1 89 ? -11.019 1.308 6.317 1.00 77.00 89 LEU A CA 1
ATOM 661 C C . LEU A 1 89 ? -10.494 2.510 7.119 1.00 77.00 89 LEU A C 1
ATOM 663 O O . LEU A 1 89 ? -10.223 2.381 8.315 1.00 77.00 89 LEU A O 1
ATOM 667 N N . ALA A 1 90 ? -10.352 3.676 6.484 1.00 74.50 90 ALA A N 1
ATOM 668 C CA . ALA A 1 90 ? -9.939 4.903 7.166 1.00 74.50 90 ALA A CA 1
ATOM 669 C C . ALA A 1 90 ? -11.022 5.415 8.133 1.00 74.50 90 ALA A C 1
ATOM 671 O O . ALA A 1 90 ? -10.694 5.915 9.208 1.00 74.50 90 ALA A O 1
ATOM 672 N N . ALA A 1 91 ? -12.296 5.235 7.778 1.00 76.56 91 ALA A N 1
ATOM 673 C CA . ALA A 1 91 ? -13.454 5.578 8.604 1.00 76.56 91 ALA A CA 1
ATOM 674 C C . ALA A 1 91 ? -13.807 4.507 9.655 1.00 76.56 91 ALA A C 1
ATOM 676 O O . ALA A 1 91 ? -14.790 4.645 10.380 1.00 76.56 91 ALA A O 1
ATOM 677 N N . LEU A 1 92 ? -13.036 3.421 9.739 1.00 76.56 92 LEU A N 1
ATOM 678 C CA . LEU A 1 92 ? -13.384 2.285 10.575 1.00 76.56 92 LEU A CA 1
ATOM 679 C C . LEU A 1 92 ? -13.165 2.586 12.061 1.00 76.56 92 LEU A C 1
ATOM 681 O O . LEU A 1 92 ? -12.032 2.711 12.521 1.00 76.56 92 LEU A O 1
ATOM 685 N N . GLU A 1 93 ? -14.246 2.630 12.835 1.00 78.88 93 GLU A N 1
ATOM 686 C CA . GLU A 1 93 ? -14.161 2.841 14.286 1.00 78.88 93 GLU A CA 1
ATOM 687 C C . GLU A 1 93 ? -14.001 1.540 15.075 1.00 78.88 93 GLU A C 1
ATOM 689 O O . GLU A 1 93 ? -13.438 1.546 16.167 1.00 78.88 93 GLU A O 1
ATOM 694 N N . GLN A 1 94 ? -14.480 0.410 14.544 1.00 82.00 94 GLN A N 1
ATOM 695 C CA . GLN A 1 94 ? -14.522 -0.880 15.239 1.00 82.00 94 GLN A CA 1
ATOM 696 C C . GLN A 1 94 ? -14.030 -2.015 14.340 1.00 82.00 94 GLN A C 1
ATOM 698 O O . GLN A 1 94 ? -14.281 -2.044 13.136 1.00 82.00 94 GLN A O 1
ATOM 703 N N . CYS A 1 95 ? -13.341 -2.995 14.923 1.00 85.06 95 CYS A N 1
ATOM 704 C CA . CYS A 1 95 ? -12.870 -4.156 14.174 1.00 85.06 95 CYS A CA 1
ATOM 705 C C . CYS A 1 95 ? -14.045 -5.077 13.778 1.00 85.06 95 CYS A C 1
ATOM 707 O O . CYS A 1 95 ? -14.770 -5.519 14.665 1.00 85.06 95 CYS A O 1
ATOM 709 N N . PRO A 1 96 ? -14.199 -5.484 12.503 1.00 82.12 96 PRO A N 1
ATOM 710 C CA . PRO A 1 96 ? -15.291 -6.364 12.069 1.00 82.12 96 PRO A CA 1
ATOM 711 C C . PRO A 1 96 ? -15.215 -7.780 12.662 1.00 82.12 96 PRO A C 1
ATOM 713 O O . PRO A 1 96 ? -16.223 -8.477 12.707 1.00 82.12 96 PRO A O 1
ATOM 716 N N . VAL A 1 97 ? -14.037 -8.207 13.133 1.00 85.19 97 VAL A N 1
ATOM 717 C CA . VAL A 1 97 ? -13.823 -9.547 13.702 1.00 85.19 97 VAL A CA 1
ATOM 718 C C . VAL A 1 97 ? -14.120 -9.571 15.201 1.00 85.19 97 VAL A C 1
ATOM 720 O O . VAL A 1 97 ? -14.940 -10.360 15.653 1.00 85.19 97 VAL A O 1
ATOM 723 N N . CYS A 1 98 ? -13.471 -8.705 15.987 1.00 87.44 98 CYS A N 1
ATOM 724 C CA . CYS A 1 98 ? -13.617 -8.712 17.448 1.00 87.44 98 CYS A CA 1
ATOM 725 C C . CYS A 1 98 ? -14.582 -7.654 17.998 1.00 87.44 98 CYS A C 1
ATOM 727 O O . CYS A 1 98 ? -14.780 -7.605 19.210 1.00 87.44 98 CYS A O 1
ATOM 729 N N . ARG A 1 99 ? -15.137 -6.786 17.139 1.00 84.50 99 ARG A N 1
ATOM 730 C CA . ARG A 1 99 ? -16.034 -5.658 17.473 1.00 84.50 99 ARG A CA 1
ATOM 731 C C . ARG A 1 99 ? -15.501 -4.682 18.523 1.00 84.50 99 ARG A C 1
ATOM 733 O O . ARG A 1 99 ? -16.248 -3.863 19.042 1.00 84.50 99 ARG A O 1
ATOM 740 N N . ARG A 1 100 ? -14.205 -4.743 18.838 1.00 84.12 100 ARG A N 1
ATOM 741 C CA . ARG A 1 100 ? -13.567 -3.772 19.727 1.00 84.12 100 ARG A CA 1
ATOM 742 C C . ARG A 1 100 ? -13.281 -2.475 18.971 1.00 84.12 100 ARG A C 1
ATOM 744 O O . ARG A 1 100 ? -12.935 -2.552 17.783 1.00 84.12 100 ARG A O 1
ATOM 751 N N . PRO A 1 101 ? -13.395 -1.318 19.641 1.00 79.19 101 PRO A N 1
ATOM 752 C CA . PRO A 1 101 ? -13.051 -0.043 19.039 1.00 79.19 101 PRO A CA 1
ATOM 753 C C . PRO A 1 101 ? -11.561 -0.020 18.678 1.00 79.19 101 PRO A C 1
ATOM 755 O O . PRO A 1 101 ? -10.717 -0.494 19.434 1.00 79.19 101 PRO A O 1
ATOM 758 N N . LEU A 1 102 ? -11.250 0.474 17.482 1.00 76.44 102 LEU A N 1
ATOM 759 C CA . LEU A 1 102 ? -9.886 0.667 16.986 1.00 76.44 102 LEU A CA 1
ATOM 760 C C . LEU A 1 102 ? -9.267 1.952 17.547 1.00 76.44 102 LEU A C 1
ATOM 762 O O . LEU A 1 102 ? -8.045 2.044 17.637 1.00 76.44 102 LEU A O 1
ATOM 766 N N . MET A 1 103 ? -10.109 2.909 17.948 1.00 68.56 103 MET A N 1
ATOM 767 C CA . MET A 1 103 ? -9.713 4.089 18.712 1.00 68.56 103 MET A CA 1
ATOM 768 C C . MET A 1 103 ? -9.896 3.817 20.200 1.00 68.56 103 MET A C 1
ATOM 770 O O . MET A 1 103 ? -10.976 3.429 20.648 1.00 68.56 103 MET A O 1
ATOM 774 N N . HIS A 1 104 ? -8.842 4.032 20.983 1.00 58.25 104 HIS A N 1
ATOM 775 C CA . HIS A 1 104 ? -8.961 4.049 22.434 1.00 58.25 104 HIS A CA 1
ATOM 776 C C . HIS A 1 104 ? -9.458 5.443 22.820 1.00 58.25 104 HIS A C 1
ATOM 778 O O . HIS A 1 104 ? -8.665 6.327 23.133 1.00 58.25 104 HIS A O 1
ATOM 784 N N . GLY A 1 105 ? -10.769 5.666 22.707 1.00 48.19 105 GLY A N 1
ATOM 785 C CA . GLY A 1 105 ? -11.388 6.913 23.134 1.00 48.19 105 GLY A CA 1
ATOM 786 C C . GLY A 1 105 ? -11.104 7.145 24.616 1.00 48.19 105 GLY A C 1
ATOM 787 O O . GLY A 1 105 ? -11.734 6.529 25.472 1.00 48.19 105 GLY A O 1
ATOM 788 N N . ARG A 1 106 ? -10.144 8.024 24.914 1.00 47.16 106 ARG A N 1
ATOM 789 C CA . ARG A 1 106 ? -10.184 8.804 26.147 1.00 47.16 106 ARG A CA 1
ATOM 790 C C . ARG A 1 106 ? -11.306 9.821 25.959 1.00 47.16 106 ARG A C 1
ATOM 792 O O . ARG A 1 106 ? -11.146 10.756 25.178 1.00 47.16 106 ARG A O 1
ATOM 799 N N . LEU A 1 107 ? -12.441 9.546 26.603 1.00 47.06 107 LEU A N 1
ATOM 800 C CA . LEU A 1 107 ? -13.365 10.587 27.052 1.00 47.06 107 LEU A CA 1
ATOM 801 C C . LEU A 1 107 ? -12.610 11.562 27.964 1.00 47.06 107 LEU A C 1
ATOM 803 O O . LEU A 1 107 ? -11.765 11.072 28.754 1.00 47.06 107 LEU A O 1
#

Mean predicted aligned error: 7.85 Å

Sequence (107 aa):
MNWIIETGQAWKLYAAIAGFGGAIVCFTVACVSLGADSGRFAGFTAAGAFLAVATFVWLTLALRCPHCGAKLVWTMVATRPHTSWMIDLAALEQCPVCRRPLMHGRL

Secondary structure (DSSP, 8-state):
--HHHHTTTHHHHHHHHHHHHHHHHHHHHHHHHHTTT-TTHHHHHHHHHHHHHHHHHHHHHH-B-TTT--BHHHHHHHHS-TTHHHHHHHT--B-TTT--BSS----

Solvent-accessible surface area (backbone atoms only — not comparable to full-atom values): 5973 Å² total; per-residue (Å²): 135,57,40,50,59,78,68,66,49,43,63,58,54,52,51,35,52,51,33,44,50,50,16,52,51,29,40,53,52,17,61,56,28,65,80,63,82,43,90,53,28,64,56,28,41,51,50,14,53,49,38,37,52,52,29,50,55,47,47,34,65,65,43,48,40,91,87,77,60,46,40,51,46,48,56,34,62,75,73,40,62,100,73,56,38,65,59,50,57,61,68,47,55,51,39,93,86,78,65,46,62,57,51,86,77,78,124

Foldseek 3Di:
DFLCVVVVVVVLVVVLVVLLVQLVVLQVVLVVVVVVPDPCNVVSPVVSVVSNVVSVVSSQQSDAQPPPRDSQSVVLPVPDDDPCSVVCSRVDQARPPPRHGSDPDDD

pLDDT: mean 80.8, std 10.03, range [47.06, 93.5]